Protein AF-A0A2N0QJY3-F1 (afdb_monomer_lite)

Secondary structure (DSSP, 8-state):
--PPPPPGGG-EEEEETHHHHHHHHHHHHHHHTTPPP-SEEEEES----TT--SHHHH-TT---SS--GGG-------HHHHHHHHHHHHHHHHHHH--SSS----GGG--TT--S-SSS-GGGTTSTTT-GGG-S--TTPPPEEEE--TT-TTHHHHHHHHHHHH-TTTS-------

Foldseek 3Di:
DPDDDDDLQVDEQEDEACSLLLQLLVLVVCVVVVHDAHNEYEYELYQQQLLLPDPLLQDPPQPDPDPNLPPADDDDDDPVVVVLVVVQVVVLVVLVPDPPDFNLADPVLDDPPDARDPPHRSRNRSPCSNRVLQDQALEPGHHYHYHYDPRDSSVRVSVLSVCCHVPVVVRGHDHRPD

InterPro domains:
  IPR013094 Alpha/beta hydrolase fold-3 [PF07859] (6-58)
  IPR013094 Alpha/beta hydrolase fold-3 [PF07859] (112-166)
  IPR029058 Alpha/Beta hydrolase fold [G3DSA:3.40.50.1820] (2-171)
  IPR029058 Alpha/Beta hydrolase fold [SSF53474] (6-167)
  IPR050300 GDXG lipolytic enzyme [PTHR48081] (5-168)

pLDDT: mean 87.55, std 11.7, range [45.53, 98.75]

Sequence (178 aa):
AGFEPLNPKNIVISGDSAGGGLSLALGLAIRDAGLPSCAGITCWSPLVDLTHSTPSVSDDECIDFLPNLAKGINHAESQISKEFKEKAAALTAKIKKQNLGPKIWHDSFDKPDGRLEMYAPNEGLAIPYVSPMLAESLCNLPPLLLVAGGDERLRDEAIYFAHRSAEPNKYKGPSYNA

Organism: NCBI:txid588596

Structure (mmCIF, N/CA/C/O backbone):
data_AF-A0A2N0QJY3-F1
#
_entry.id   AF-A0A2N0QJY3-F1
#
loop_
_atom_site.group_PDB
_atom_site.id
_atom_site.type_symbol
_atom_site.label_atom_id
_atom_site.label_alt_id
_atom_site.label_comp_id
_atom_site.label_asym_id
_atom_site.label_entity_id
_atom_site.label_seq_id
_atom_site.pdbx_PDB_ins_code
_atom_site.Cartn_x
_atom_site.Cartn_y
_atom_site.Cartn_z
_atom_site.occupancy
_atom_site.B_iso_or_equiv
_atom_site.auth_seq_id
_atom_site.auth_comp_id
_atom_site.auth_asym_id
_atom_site.auth_atom_id
_atom_site.pdbx_PDB_model_num
ATOM 1 N N . ALA A 1 1 ? -14.500 26.254 13.150 1.00 58.19 1 ALA A N 1
ATOM 2 C CA . ALA A 1 1 ? -15.229 26.113 11.874 1.00 58.19 1 ALA A CA 1
ATOM 3 C C . ALA A 1 1 ? -16.684 25.633 12.033 1.00 58.19 1 ALA A C 1
ATOM 5 O O . ALA A 1 1 ? -17.347 25.509 11.020 1.00 58.19 1 ALA A O 1
ATOM 6 N N . GLY A 1 2 ? -17.224 25.423 13.248 1.00 86.00 2 GLY A N 1
ATOM 7 C CA . GLY A 1 2 ? -18.673 25.213 13.439 1.00 86.00 2 GLY A CA 1
ATOM 8 C C . GLY A 1 2 ? -19.249 23.897 12.898 1.00 86.00 2 GLY A C 1
ATOM 9 O O . GLY A 1 2 ? -20.462 23.790 12.771 1.00 86.00 2 GLY A O 1
ATOM 10 N N . PHE A 1 3 ? -18.408 22.914 12.571 1.00 83.69 3 PHE A N 1
ATOM 11 C CA . PHE A 1 3 ? -18.858 21.584 12.165 1.00 83.69 3 PHE A CA 1
ATOM 12 C C . PHE A 1 3 ? -18.875 20.642 13.366 1.00 83.69 3 PHE A C 1
ATOM 14 O O . PHE A 1 3 ? -17.913 20.614 14.136 1.00 83.69 3 PHE A O 1
ATOM 21 N N . GLU A 1 4 ? -19.941 19.856 13.482 1.00 90.38 4 GLU A N 1
ATOM 22 C CA . GLU A 1 4 ? -20.013 18.741 14.423 1.00 90.38 4 GLU A CA 1
ATOM 23 C C . GLU A 1 4 ? -19.165 17.560 13.920 1.00 90.38 4 GLU A C 1
ATOM 25 O O . GLU A 1 4 ? -19.167 17.275 12.714 1.00 90.38 4 GLU A O 1
ATOM 30 N N . PRO A 1 5 ? -18.442 16.849 14.803 1.00 89.81 5 PRO A N 1
ATOM 31 C CA . PRO A 1 5 ? -17.706 15.651 14.421 1.00 89.81 5 PRO A CA 1
ATOM 32 C C . PRO A 1 5 ? -18.636 14.572 13.850 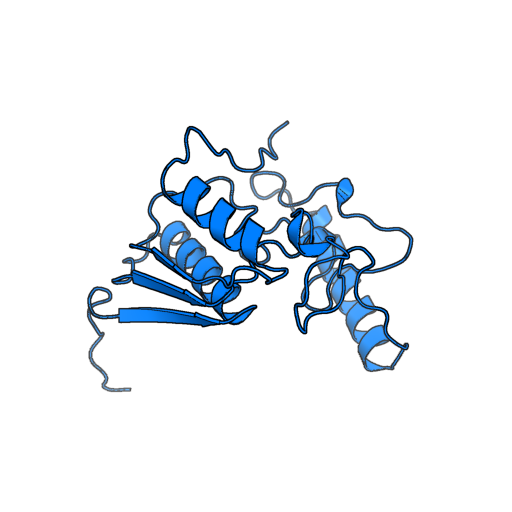1.00 89.81 5 PRO A C 1
ATOM 34 O O . PRO A 1 5 ? -19.660 14.233 14.443 1.00 89.81 5 PRO A O 1
ATOM 37 N N . LEU A 1 6 ? -18.252 13.976 12.720 1.00 93.06 6 LEU A N 1
ATOM 38 C CA . LEU A 1 6 ? -18.934 12.794 12.196 1.00 93.06 6 LEU A CA 1
ATOM 39 C C . LEU A 1 6 ? -18.565 11.561 13.028 1.00 93.06 6 LEU A C 1
ATOM 41 O O . LEU A 1 6 ? -17.401 11.374 13.383 1.00 93.06 6 LEU A O 1
ATOM 45 N N . ASN A 1 7 ? -19.538 10.680 13.282 1.00 96.06 7 ASN A N 1
ATOM 46 C CA . ASN A 1 7 ? -19.251 9.356 13.831 1.00 96.06 7 ASN A CA 1
ATOM 47 C C . ASN A 1 7 ? -18.357 8.583 12.835 1.00 96.06 7 ASN A C 1
ATOM 49 O O . ASN A 1 7 ? -18.797 8.357 11.704 1.00 96.06 7 ASN A O 1
ATOM 53 N N . PRO A 1 8 ? -17.151 8.122 13.223 1.00 97.19 8 PRO A N 1
ATOM 54 C CA . PRO A 1 8 ? -16.251 7.384 12.332 1.00 97.19 8 PRO A CA 1
ATOM 55 C C . PRO A 1 8 ? -16.873 6.119 11.729 1.00 97.19 8 PRO A C 1
ATOM 57 O O . PRO A 1 8 ? -16.509 5.711 10.628 1.00 97.19 8 PRO A O 1
ATOM 60 N N . LYS A 1 9 ? -17.871 5.525 12.396 1.00 97.62 9 LYS A N 1
ATOM 61 C CA . LYS A 1 9 ? -18.633 4.377 11.877 1.00 97.62 9 LYS A CA 1
ATOM 62 C C . LYS A 1 9 ? -19.603 4.712 10.739 1.00 97.62 9 LYS A C 1
ATOM 64 O O . LYS A 1 9 ? -20.194 3.798 10.181 1.00 97.62 9 LYS A O 1
ATOM 69 N N . ASN A 1 10 ? -19.695 5.982 10.348 1.00 97.44 10 ASN A N 1
ATOM 70 C CA . ASN A 1 10 ? -20.402 6.440 9.150 1.00 97.44 10 ASN A CA 1
ATOM 71 C C . ASN A 1 10 ? -19.443 6.818 8.006 1.00 97.44 10 ASN A C 1
ATOM 73 O O . ASN A 1 10 ? -19.873 7.418 7.024 1.00 97.44 10 ASN A O 1
ATOM 77 N N . ILE A 1 11 ? -18.147 6.518 8.133 1.00 98.19 11 ILE A N 1
ATOM 78 C CA . ILE A 1 11 ? -17.120 6.879 7.150 1.00 98.19 11 ILE A CA 1
ATOM 79 C C . ILE A 1 11 ? -16.558 5.605 6.523 1.00 98.19 11 ILE A C 1
ATOM 81 O O . ILE A 1 11 ? -16.123 4.703 7.236 1.00 98.19 11 ILE A O 1
ATOM 85 N N . VAL A 1 12 ? -16.517 5.558 5.193 1.00 98.50 12 VAL A N 1
ATOM 86 C CA . VAL A 1 12 ? -15.751 4.568 4.425 1.00 98.50 12 VAL A CA 1
ATOM 87 C C . VAL A 1 12 ? -14.622 5.302 3.718 1.00 98.50 12 VAL A C 1
ATOM 89 O O . VAL A 1 12 ? -14.847 6.355 3.122 1.00 98.50 12 VAL A O 1
ATOM 92 N N . ILE A 1 13 ? -13.410 4.760 3.804 1.00 98.62 13 ILE A N 1
ATOM 93 C CA . ILE A 1 13 ? -12.247 5.284 3.082 1.00 98.62 13 ILE A CA 1
ATOM 94 C C . ILE A 1 13 ? -12.102 4.470 1.797 1.00 98.62 13 ILE A C 1
ATOM 96 O O . ILE A 1 13 ? -12.229 3.247 1.824 1.00 98.62 13 ILE A O 1
ATOM 100 N N . SER A 1 14 ? -11.871 5.144 0.673 1.00 98.44 14 SER A N 1
ATOM 101 C CA . SER A 1 14 ? -11.793 4.502 -0.636 1.00 98.44 14 SER A CA 1
ATOM 102 C C . SER A 1 14 ? -10.633 5.043 -1.455 1.00 98.44 14 SER A C 1
ATOM 104 O O . SER A 1 14 ? -10.381 6.247 -1.425 1.00 98.44 14 SER A O 1
ATOM 106 N N . GLY A 1 15 ? -10.002 4.178 -2.249 1.00 98.50 15 GLY A N 1
ATOM 107 C CA . GLY A 1 15 ? -9.008 4.597 -3.233 1.00 98.50 15 GLY A CA 1
ATOM 108 C C . GLY A 1 15 ? -8.657 3.519 -4.252 1.00 98.50 15 GLY A C 1
ATOM 109 O O . GLY A 1 15 ? -8.848 2.328 -4.020 1.00 98.50 15 GLY A O 1
ATOM 110 N N . ASP A 1 16 ? -8.129 3.945 -5.388 1.00 98.12 16 ASP A N 1
ATOM 111 C CA . ASP A 1 16 ? -7.678 3.099 -6.490 1.00 98.12 16 ASP A CA 1
ATOM 112 C C . ASP A 1 16 ? -6.151 3.150 -6.640 1.00 98.12 16 ASP A C 1
ATOM 114 O O . ASP A 1 16 ? -5.532 4.166 -6.323 1.00 98.12 16 ASP A O 1
ATOM 118 N N . SER A 1 17 ? -5.518 2.061 -7.088 1.00 97.12 17 SER A N 1
ATOM 119 C CA . SER A 1 17 ? -4.072 2.011 -7.347 1.00 97.12 17 SER A CA 1
ATOM 120 C C . SER A 1 17 ? -3.244 2.492 -6.138 1.00 97.12 17 SER A C 1
ATOM 122 O O . SER A 1 17 ? -3.407 1.983 -5.023 1.00 97.12 17 SER A O 1
ATOM 124 N N . ALA A 1 18 ? -2.394 3.508 -6.311 1.00 96.62 18 ALA A N 1
ATOM 125 C CA . ALA A 1 18 ? -1.658 4.160 -5.224 1.00 96.62 18 ALA A CA 1
ATOM 126 C C . ALA A 1 18 ? -2.579 4.775 -4.148 1.00 96.62 18 ALA A C 1
ATOM 128 O O . ALA A 1 18 ? -2.238 4.775 -2.965 1.00 96.62 18 ALA A O 1
ATOM 129 N N . GLY A 1 19 ? -3.768 5.260 -4.519 1.00 98.31 19 GLY A N 1
ATOM 130 C CA . GLY A 1 19 ? -4.794 5.724 -3.580 1.00 98.31 19 GLY A CA 1
ATOM 131 C C . GLY A 1 19 ? -5.387 4.592 -2.735 1.00 98.31 19 GLY A C 1
ATOM 132 O O . GLY A 1 19 ? -5.743 4.806 -1.574 1.00 98.31 19 GLY A O 1
ATOM 133 N N . GLY A 1 20 ? -5.439 3.372 -3.276 1.00 98.31 20 GLY A N 1
ATOM 134 C CA . GLY A 1 20 ? -5.789 2.162 -2.529 1.00 98.31 20 GLY A CA 1
ATOM 135 C C . GLY A 1 20 ? -4.722 1.810 -1.489 1.00 98.31 20 GLY A C 1
ATOM 136 O O . GLY A 1 20 ? -5.048 1.554 -0.327 1.00 98.31 20 GLY A O 1
ATOM 137 N N . GLY A 1 21 ? -3.446 1.902 -1.875 1.00 98.12 21 GLY A N 1
ATOM 138 C CA . GLY A 1 21 ? -2.307 1.812 -0.956 1.00 98.12 21 GLY A CA 1
ATOM 139 C C . GLY A 1 21 ? -2.374 2.849 0.163 1.00 98.12 21 GLY A C 1
ATOM 140 O O . GLY A 1 21 ? -2.304 2.504 1.342 1.00 98.12 21 GLY A O 1
ATOM 141 N N . LEU A 1 22 ? -2.612 4.115 -0.190 1.00 98.50 22 LEU A N 1
ATOM 142 C CA . LEU A 1 22 ? -2.753 5.211 0.770 1.00 98.50 22 LEU A CA 1
ATOM 143 C C . LEU A 1 22 ? -3.938 5.009 1.725 1.00 98.50 22 LEU A C 1
ATOM 145 O O . LEU A 1 22 ? -3.824 5.297 2.914 1.00 98.50 22 LEU A O 1
ATOM 149 N N . SER A 1 23 ? -5.062 4.487 1.232 1.00 98.69 23 SER A N 1
ATOM 150 C CA . SER A 1 23 ? -6.240 4.182 2.055 1.00 98.69 23 SER A CA 1
ATOM 151 C C . SER A 1 23 ? -5.927 3.133 3.124 1.00 98.69 23 SER A C 1
ATOM 153 O O . SER A 1 23 ? -6.321 3.279 4.283 1.00 98.69 23 SER A O 1
ATOM 155 N N . LEU A 1 24 ? -5.164 2.101 2.758 1.00 98.56 24 LEU A N 1
ATOM 156 C CA . LEU A 1 24 ? -4.717 1.059 3.681 1.00 98.56 24 LEU A CA 1
ATOM 157 C C . LEU A 1 24 ? -3.641 1.573 4.644 1.00 98.56 24 LEU A C 1
ATOM 159 O O . LEU A 1 24 ? -3.733 1.315 5.843 1.00 98.56 24 LEU A O 1
ATOM 163 N N . ALA A 1 25 ? -2.680 2.365 4.159 1.00 98.19 25 ALA A N 1
ATOM 164 C CA . ALA A 1 25 ? -1.681 3.036 4.992 1.00 98.19 25 ALA A CA 1
ATOM 165 C C . ALA A 1 25 ? -2.335 3.944 6.046 1.00 98.19 25 ALA A C 1
ATOM 167 O O . ALA A 1 25 ? -1.942 3.932 7.212 1.00 98.19 25 ALA A O 1
ATOM 168 N N . LEU A 1 26 ? -3.377 4.687 5.662 1.00 98.31 26 LEU A N 1
ATOM 169 C CA . LEU A 1 26 ? -4.164 5.503 6.582 1.00 98.31 26 LEU A CA 1
ATOM 170 C C . LEU A 1 26 ? -4.906 4.637 7.608 1.00 98.31 26 LEU A C 1
ATOM 172 O O . LEU A 1 26 ? -4.926 4.979 8.787 1.00 98.31 26 LEU A O 1
ATOM 176 N N . GLY A 1 27 ? -5.469 3.500 7.191 1.00 98.12 27 GLY A N 1
ATOM 177 C CA . GLY A 1 27 ? -6.063 2.521 8.104 1.00 98.12 27 GLY A CA 1
ATOM 178 C C . GLY A 1 27 ? -5.072 2.020 9.160 1.00 98.12 27 GLY A C 1
ATOM 179 O O . GLY A 1 27 ? -5.406 1.987 10.347 1.00 98.12 27 GLY A O 1
ATOM 180 N N . LEU A 1 28 ? -3.841 1.700 8.746 1.00 97.25 28 LEU A N 1
ATOM 181 C CA . LEU A 1 28 ? -2.754 1.329 9.656 1.00 97.25 28 LEU A CA 1
ATOM 182 C C . LEU A 1 28 ? -2.415 2.481 10.609 1.00 97.25 28 LEU A C 1
ATOM 184 O O . LEU A 1 28 ? -2.356 2.269 11.815 1.00 97.25 28 LEU A O 1
ATOM 188 N N . ALA A 1 29 ? -2.271 3.706 10.100 1.00 97.19 29 ALA A N 1
ATOM 189 C CA . ALA A 1 29 ? -1.936 4.868 10.921 1.00 97.19 29 ALA A CA 1
ATOM 190 C C . ALA A 1 29 ? -3.025 5.194 11.961 1.00 97.19 29 ALA A C 1
ATOM 192 O O . ALA A 1 29 ? -2.710 5.490 13.112 1.00 97.19 29 ALA A O 1
ATOM 193 N N . ILE A 1 30 ? -4.308 5.102 11.586 1.00 97.56 30 ILE A N 1
ATOM 194 C CA . ILE A 1 30 ? -5.449 5.267 12.504 1.00 97.56 30 ILE A CA 1
ATOM 195 C C . ILE A 1 30 ? -5.395 4.209 13.610 1.00 97.56 30 ILE A C 1
ATOM 197 O O . ILE A 1 30 ? -5.533 4.546 14.788 1.00 97.56 30 ILE A O 1
ATOM 201 N N . ARG A 1 31 ? -5.170 2.942 13.240 1.00 96.81 31 ARG A N 1
ATOM 202 C CA . ARG A 1 31 ? -5.049 1.825 14.186 1.00 96.81 31 ARG A CA 1
ATOM 203 C C . ARG A 1 31 ? -3.885 2.037 15.152 1.00 96.81 31 ARG A C 1
ATOM 205 O O . ARG A 1 31 ? -4.076 1.932 16.360 1.00 96.81 31 ARG A O 1
ATOM 212 N N . ASP A 1 32 ? -2.704 2.344 14.628 1.00 95.44 32 ASP A N 1
ATOM 213 C CA . ASP A 1 32 ? -1.467 2.447 15.408 1.00 95.44 32 ASP A CA 1
ATOM 214 C C . ASP A 1 32 ? -1.468 3.678 16.324 1.00 95.44 32 ASP A C 1
ATOM 216 O O . ASP A 1 32 ? -0.879 3.654 17.403 1.00 95.44 32 ASP A O 1
ATOM 220 N N . ALA A 1 33 ? -2.205 4.728 15.952 1.00 96.31 33 ALA A N 1
ATOM 221 C CA . ALA A 1 33 ? -2.471 5.882 16.807 1.00 96.31 33 ALA A CA 1
ATOM 222 C C . ALA A 1 33 ? -3.566 5.636 17.869 1.00 96.31 33 ALA A C 1
ATOM 224 O O . ALA A 1 33 ? -3.855 6.534 18.661 1.00 96.31 33 ALA A O 1
ATOM 225 N N . GLY A 1 34 ? -4.205 4.459 17.891 1.00 96.56 34 GLY A N 1
ATOM 226 C CA . GLY A 1 34 ? -5.299 4.142 18.816 1.00 96.56 34 GLY A CA 1
ATOM 227 C C . GLY A 1 34 ? -6.578 4.948 18.566 1.00 96.56 34 GLY A C 1
ATOM 228 O O . GLY A 1 34 ? -7.386 5.128 19.478 1.00 96.56 34 GLY A O 1
ATOM 229 N N . LEU A 1 35 ? -6.760 5.468 17.349 1.00 97.06 35 LEU A N 1
ATOM 230 C CA . LEU A 1 35 ? -7.916 6.283 16.987 1.00 97.06 35 LEU A CA 1
ATOM 231 C C . LEU A 1 35 ? -9.138 5.409 16.652 1.00 97.06 35 LEU A C 1
ATOM 233 O O . LEU A 1 35 ? -8.994 4.254 16.241 1.00 97.06 35 LEU A O 1
ATOM 237 N N . PRO A 1 36 ? -10.368 5.945 16.780 1.00 96.56 36 PRO A N 1
ATOM 238 C CA . PRO A 1 36 ? -11.565 5.217 16.383 1.00 96.56 36 PRO A CA 1
ATOM 239 C C . PRO A 1 36 ? -11.527 4.831 14.898 1.00 96.56 36 PRO A C 1
ATOM 241 O O . PRO A 1 36 ? -11.465 5.684 14.014 1.00 96.56 36 PRO A O 1
ATOM 244 N N . SER A 1 37 ? -11.599 3.528 14.631 1.00 97.25 37 SER A N 1
ATOM 245 C CA . SER A 1 37 ? -11.579 2.984 13.271 1.00 97.25 37 SER A CA 1
ATOM 246 C C . SER A 1 37 ? -12.833 3.372 12.476 1.00 97.25 37 SER A C 1
ATOM 248 O O . SER A 1 37 ? -13.935 3.431 13.039 1.00 97.25 37 SER A O 1
ATOM 250 N N . CYS A 1 38 ? -12.677 3.573 11.164 1.00 97.94 38 CYS A N 1
ATOM 251 C CA . CYS A 1 38 ? -13.778 3.846 10.244 1.00 97.94 38 CYS A CA 1
ATOM 252 C C . CYS A 1 38 ? -14.720 2.629 10.080 1.00 97.94 38 CYS A C 1
ATOM 254 O O . CYS A 1 38 ? -14.568 1.594 10.742 1.00 97.94 38 CYS A O 1
ATOM 256 N N . ALA A 1 39 ? -15.758 2.766 9.255 1.00 98.50 39 ALA A N 1
ATOM 257 C CA . ALA A 1 39 ? -16.718 1.696 8.980 1.00 98.50 39 ALA A CA 1
ATOM 258 C C . ALA A 1 39 ? -16.133 0.591 8.088 1.00 98.50 39 ALA A C 1
ATOM 260 O O . ALA A 1 39 ? -16.503 -0.572 8.225 1.00 98.50 39 ALA A O 1
ATOM 261 N N . GLY A 1 40 ? -15.222 0.960 7.189 1.00 98.62 40 GLY A N 1
ATOM 262 C CA . GLY A 1 40 ? -14.639 0.072 6.194 1.00 98.62 40 GLY A CA 1
ATOM 263 C C . GLY A 1 40 ? -13.620 0.792 5.319 1.00 98.62 40 GLY A C 1
ATOM 264 O O . GLY A 1 40 ? -13.590 2.027 5.267 1.00 98.62 40 GLY A O 1
ATOM 265 N N . ILE A 1 41 ? -12.802 0.008 4.623 1.00 98.75 41 ILE A N 1
ATOM 266 C CA . ILE A 1 41 ? -11.902 0.491 3.575 1.00 98.75 41 ILE A CA 1
ATOM 267 C C . ILE A 1 41 ? -12.199 -0.296 2.300 1.00 98.75 41 ILE A C 1
ATOM 269 O O . ILE A 1 41 ? -12.275 -1.524 2.332 1.00 98.75 41 ILE A O 1
ATOM 273 N N . THR A 1 42 ? -12.371 0.395 1.177 1.00 98.69 42 THR A N 1
ATOM 274 C CA . THR A 1 42 ? -12.524 -0.248 -0.131 1.00 98.69 42 THR A CA 1
ATOM 275 C C . THR A 1 42 ? -11.428 0.200 -1.079 1.00 98.69 42 THR A C 1
ATOM 277 O O . THR A 1 42 ? -11.132 1.388 -1.179 1.00 98.69 42 THR A O 1
ATOM 280 N N . CYS A 1 43 ? -10.805 -0.753 -1.764 1.00 98.69 43 CYS A N 1
ATOM 281 C CA . CYS A 1 43 ? -9.727 -0.454 -2.685 1.00 98.69 43 CYS A CA 1
ATOM 282 C C . CYS A 1 43 ? -9.912 -1.154 -4.024 1.00 98.69 43 CYS A C 1
ATOM 284 O O . CYS A 1 43 ? -10.307 -2.319 -4.072 1.00 98.69 43 CYS A O 1
ATOM 286 N N . TRP A 1 44 ? -9.565 -0.442 -5.092 1.00 98.25 44 TRP A N 1
ATOM 287 C CA . TRP A 1 44 ? -9.547 -0.957 -6.457 1.00 98.25 44 TRP A CA 1
ATOM 288 C C . TRP A 1 44 ? -8.103 -1.057 -6.922 1.00 98.25 44 TRP A C 1
ATOM 290 O O . TRP A 1 44 ? -7.394 -0.056 -6.950 1.00 98.25 44 TRP A O 1
ATOM 300 N N . SER A 1 45 ? -7.661 -2.268 -7.226 1.00 97.56 45 SER A N 1
ATOM 301 C CA . SER A 1 45 ? -6.312 -2.574 -7.698 1.00 97.56 45 SER A CA 1
ATOM 302 C C . SER A 1 45 ? -5.217 -1.937 -6.833 1.00 97.56 45 SER A C 1
ATOM 304 O O . SER A 1 45 ? -4.403 -1.177 -7.351 1.00 97.56 45 SER A O 1
ATOM 306 N N . PRO A 1 46 ? -5.226 -2.124 -5.499 1.00 98.19 46 PRO A N 1
ATOM 307 C CA . PRO A 1 46 ? -4.371 -1.347 -4.610 1.00 98.19 46 PRO A CA 1
ATOM 308 C C . PRO A 1 46 ? -2.888 -1.697 -4.785 1.00 98.19 46 PRO A C 1
ATOM 310 O O . PRO A 1 46 ? -2.520 -2.864 -4.691 1.00 98.19 46 PRO A O 1
ATOM 313 N N . LEU A 1 47 ? -2.041 -0.673 -4.929 1.00 96.62 47 LEU A N 1
ATOM 314 C CA . LEU A 1 47 ? -0.586 -0.803 -4.816 1.00 96.62 47 LEU A CA 1
ATOM 315 C C . LEU A 1 47 ? -0.198 -0.749 -3.331 1.00 96.62 47 LEU A C 1
ATOM 317 O O . LEU A 1 47 ? -0.241 0.309 -2.703 1.00 96.62 47 LEU A O 1
ATOM 321 N N . VAL A 1 48 ? 0.135 -1.897 -2.758 1.00 96.81 48 VAL A N 1
ATOM 322 C CA . VAL A 1 48 ? 0.472 -2.118 -1.345 1.00 96.81 48 VAL A CA 1
ATOM 323 C C . VAL A 1 48 ? 1.904 -2.611 -1.137 1.00 96.81 48 VAL A C 1
ATOM 325 O O . VAL A 1 48 ? 2.387 -2.558 -0.002 1.00 96.81 48 VAL A O 1
ATOM 328 N N . ASP A 1 49 ? 2.576 -3.074 -2.193 1.00 94.06 49 ASP A N 1
ATOM 329 C CA . ASP A 1 49 ? 3.986 -3.473 -2.193 1.00 94.06 49 ASP A CA 1
ATOM 330 C C . ASP A 1 49 ? 4.812 -2.680 -3.224 1.00 94.06 49 ASP A C 1
ATOM 332 O O . ASP A 1 49 ? 4.952 -3.068 -4.385 1.00 94.06 49 ASP A O 1
ATOM 336 N N . LEU A 1 50 ? 5.447 -1.590 -2.779 1.00 92.62 50 LEU A N 1
ATOM 337 C CA . LEU A 1 50 ? 6.301 -0.754 -3.637 1.00 92.62 50 LEU A CA 1
ATOM 338 C C . LEU A 1 50 ? 7.675 -1.387 -3.925 1.00 92.62 50 LEU A C 1
ATOM 340 O O . LEU A 1 50 ? 8.545 -0.764 -4.532 1.00 92.62 50 LEU A O 1
ATOM 344 N N . THR A 1 51 ? 7.905 -2.625 -3.480 1.00 88.56 51 THR A N 1
ATOM 345 C CA . THR A 1 51 ? 9.098 -3.393 -3.857 1.00 88.56 51 THR A CA 1
ATOM 346 C C . THR A 1 51 ? 8.910 -4.157 -5.168 1.00 88.56 51 THR A C 1
ATOM 348 O O . THR A 1 51 ? 9.898 -4.656 -5.711 1.00 88.56 51 THR A O 1
ATOM 351 N N . HIS A 1 52 ? 7.676 -4.208 -5.695 1.00 89.44 52 HIS A N 1
ATOM 352 C CA . HIS A 1 52 ? 7.317 -4.887 -6.945 1.00 89.44 52 HIS A CA 1
ATOM 353 C C . HIS A 1 52 ? 7.696 -6.375 -6.949 1.00 89.44 52 HIS A C 1
ATOM 355 O O . HIS A 1 52 ? 8.184 -6.904 -7.949 1.00 89.44 52 HIS A O 1
ATOM 361 N N . SER A 1 53 ? 7.519 -7.044 -5.806 1.00 87.19 53 SER A N 1
ATOM 362 C CA . SER A 1 53 ? 8.064 -8.386 -5.574 1.00 87.19 53 SER A CA 1
ATOM 363 C C . SER A 1 53 ? 7.093 -9.534 -5.866 1.00 87.19 53 SER A C 1
ATOM 365 O O . SER A 1 53 ? 7.486 -10.702 -5.810 1.00 87.19 53 SER A O 1
ATOM 367 N N . THR A 1 54 ? 5.830 -9.234 -6.178 1.00 91.56 54 THR A N 1
ATOM 368 C CA . THR A 1 54 ? 4.807 -10.255 -6.431 1.00 91.56 54 THR A CA 1
ATOM 369 C C . THR A 1 54 ? 4.878 -10.815 -7.861 1.00 91.56 54 THR A C 1
ATOM 371 O O . THR A 1 54 ? 5.277 -10.101 -8.785 1.00 91.56 54 THR A O 1
ATOM 374 N N . PRO A 1 55 ? 4.501 -12.092 -8.084 1.00 93.25 55 PRO A N 1
ATOM 375 C CA . PRO A 1 55 ? 4.678 -12.749 -9.383 1.00 93.25 55 PRO A CA 1
ATOM 376 C C . PRO A 1 55 ? 3.996 -12.020 -10.547 1.00 93.25 55 PRO A C 1
ATOM 378 O O . PRO A 1 55 ? 4.646 -11.788 -11.571 1.00 93.25 55 PRO A O 1
ATOM 381 N N . SER A 1 56 ? 2.738 -11.593 -10.372 1.00 94.50 56 SER A N 1
ATOM 382 C CA . SER A 1 56 ? 1.973 -10.874 -11.403 1.00 94.50 56 SER A CA 1
ATOM 383 C C . SER A 1 56 ? 2.663 -9.605 -11.907 1.00 94.50 56 SER A C 1
ATOM 385 O O . SER A 1 56 ? 2.525 -9.262 -13.078 1.00 94.50 56 SER A O 1
ATOM 387 N N . VAL A 1 57 ? 3.468 -8.927 -11.083 1.00 91.56 57 VAL A N 1
ATOM 388 C CA . VAL A 1 57 ? 4.164 -7.697 -11.494 1.00 91.56 57 VAL A CA 1
ATOM 389 C C . VAL A 1 57 ? 5.179 -7.956 -12.614 1.00 91.56 57 VAL A C 1
ATOM 391 O O . VAL A 1 57 ? 5.352 -7.119 -13.501 1.00 91.56 57 VAL A O 1
ATOM 394 N N . SER A 1 58 ? 5.802 -9.134 -12.622 1.00 90.00 58 SER A N 1
ATOM 395 C CA . SER A 1 58 ? 6.866 -9.504 -13.567 1.00 90.00 58 SER A CA 1
ATOM 396 C C . SER A 1 58 ? 6.437 -10.461 -14.687 1.00 90.00 58 SER A C 1
ATOM 398 O O . SER A 1 58 ? 7.265 -10.805 -15.524 1.00 90.00 58 SER A O 1
ATOM 400 N N . ASP A 1 59 ? 5.166 -10.873 -14.718 1.00 92.12 59 ASP A N 1
ATOM 401 C CA . ASP A 1 59 ? 4.615 -11.850 -15.670 1.00 92.12 59 ASP A CA 1
ATOM 402 C C . ASP A 1 59 ? 4.559 -11.315 -17.112 1.00 92.12 59 ASP A C 1
ATOM 404 O O . ASP A 1 59 ? 3.743 -10.454 -17.425 1.00 92.12 59 ASP A O 1
ATOM 408 N N . ASP A 1 60 ? 5.398 -11.796 -18.023 1.00 90.56 60 ASP A N 1
ATOM 409 C CA . ASP A 1 60 ? 5.429 -11.282 -19.400 1.00 90.56 60 ASP A CA 1
ATOM 410 C C . ASP A 1 60 ? 4.126 -11.522 -20.193 1.00 90.56 60 ASP A C 1
ATOM 412 O O . ASP A 1 60 ? 3.873 -10.798 -21.155 1.00 90.56 60 ASP A O 1
ATOM 416 N N . GLU A 1 61 ? 3.262 -12.450 -19.763 1.00 92.06 61 GLU A N 1
ATOM 417 C CA . GLU A 1 61 ? 1.970 -12.735 -20.411 1.00 92.06 61 GLU A CA 1
ATOM 418 C C . GLU A 1 61 ? 0.827 -11.837 -19.904 1.00 92.06 61 GLU A C 1
ATOM 420 O O . GLU A 1 61 ? -0.258 -11.805 -20.487 1.00 92.06 61 GLU A O 1
ATOM 425 N N . CYS A 1 62 ? 1.042 -11.086 -18.820 1.00 91.75 62 CYS A N 1
ATOM 426 C CA . CYS A 1 62 ? 0.028 -10.196 -18.263 1.00 91.75 62 CYS A CA 1
ATOM 427 C C . CYS A 1 62 ? -0.221 -8.992 -19.191 1.00 91.75 62 CYS A C 1
ATOM 429 O O . CYS A 1 62 ? 0.678 -8.188 -19.462 1.00 91.75 62 CYS A O 1
ATOM 431 N N . ILE A 1 63 ? -1.473 -8.852 -19.637 1.00 92.06 63 ILE A N 1
ATOM 432 C CA . ILE A 1 63 ? -1.935 -7.859 -20.625 1.00 92.06 63 ILE A CA 1
ATOM 433 C C . ILE A 1 63 ? -2.355 -6.509 -20.016 1.00 92.06 63 ILE A C 1
ATOM 435 O O . ILE A 1 63 ? -3.146 -5.770 -20.606 1.00 92.06 63 ILE A O 1
ATOM 439 N N . ASP A 1 64 ? -1.843 -6.186 -18.833 1.00 94.00 64 ASP A N 1
ATOM 440 C CA . ASP A 1 64 ? -2.091 -4.912 -18.158 1.00 94.00 64 ASP A CA 1
ATOM 441 C C . ASP A 1 64 ? -1.549 -3.718 -18.973 1.00 94.00 64 ASP A C 1
ATOM 443 O O . ASP A 1 64 ? -0.579 -3.828 -19.728 1.00 94.00 64 ASP A O 1
ATOM 447 N N . PHE A 1 65 ? -2.160 -2.547 -18.791 1.00 89.88 65 PHE A N 1
ATOM 448 C CA . PHE A 1 65 ? -1.638 -1.283 -19.305 1.00 89.88 65 PHE A CA 1
ATOM 449 C C . PHE A 1 65 ? -0.371 -0.834 -18.561 1.00 89.88 65 PHE A C 1
ATOM 451 O O . PHE A 1 65 ? 0.415 -0.050 -19.103 1.00 89.88 65 PHE A O 1
ATOM 458 N N . LEU A 1 66 ? -0.176 -1.295 -17.321 1.00 89.38 66 LEU A N 1
ATOM 459 C CA . LEU A 1 66 ? 1.058 -1.083 -16.579 1.00 89.38 66 LEU A CA 1
ATOM 460 C C . LEU A 1 66 ? 2.204 -1.879 -17.224 1.00 89.38 66 LEU A C 1
ATOM 462 O O . LEU A 1 66 ? 2.064 -3.080 -17.473 1.00 89.38 66 LEU A O 1
ATOM 466 N N . PRO A 1 67 ? 3.362 -1.240 -17.478 1.00 86.06 67 PRO A N 1
ATOM 467 C CA . PRO A 1 67 ? 4.516 -1.940 -18.021 1.00 86.06 67 PRO A CA 1
ATOM 468 C C . PRO A 1 67 ? 5.043 -2.964 -17.012 1.00 86.06 67 PRO A C 1
ATOM 470 O O . PRO A 1 67 ? 4.809 -2.844 -15.813 1.00 86.06 67 PRO A O 1
ATOM 473 N N . ASN A 1 68 ? 5.828 -3.934 -17.482 1.00 86.81 68 ASN A N 1
ATOM 474 C CA . ASN A 1 68 ? 6.547 -4.837 -16.586 1.00 86.81 68 ASN A CA 1
ATOM 475 C C . ASN A 1 68 ? 7.483 -4.020 -15.664 1.00 86.81 68 ASN A C 1
ATOM 477 O O . ASN A 1 68 ? 8.451 -3.408 -16.127 1.00 86.81 68 ASN A O 1
ATOM 481 N N . LEU A 1 69 ? 7.182 -4.004 -14.359 1.00 77.62 69 LEU A N 1
ATOM 482 C CA . LEU A 1 69 ? 7.885 -3.187 -13.359 1.00 77.62 69 LEU A CA 1
ATOM 483 C C . LEU A 1 69 ? 9.104 -3.893 -12.747 1.00 77.62 69 LEU A C 1
ATOM 485 O O . LEU A 1 69 ? 9.786 -3.306 -11.908 1.00 77.62 69 LEU A O 1
ATOM 489 N N . ALA A 1 70 ? 9.452 -5.110 -13.188 1.00 72.62 70 ALA A N 1
ATOM 490 C CA . ALA A 1 70 ? 10.571 -5.880 -12.629 1.00 72.62 70 ALA A CA 1
ATOM 491 C C . ALA A 1 70 ? 11.925 -5.144 -12.696 1.00 72.62 70 ALA A C 1
ATOM 493 O O . ALA A 1 70 ? 12.836 -5.409 -11.908 1.00 72.62 70 ALA A O 1
ATOM 494 N N . LYS A 1 71 ? 12.070 -4.207 -13.643 1.00 67.62 71 LYS A N 1
ATOM 495 C CA . LYS A 1 71 ? 13.285 -3.400 -13.837 1.00 67.62 71 LYS A CA 1
ATOM 496 C C . LYS A 1 71 ? 13.178 -1.972 -13.283 1.00 67.62 71 LYS A C 1
ATOM 498 O O . LYS A 1 71 ? 14.140 -1.220 -13.412 1.00 67.62 71 LYS A O 1
ATOM 503 N N . GLY A 1 72 ? 12.063 -1.611 -12.645 1.00 67.12 72 GLY A N 1
ATOM 504 C CA . GLY A 1 72 ? 11.793 -0.251 -12.173 1.00 67.12 72 GLY A CA 1
ATOM 505 C C . GLY A 1 72 ? 11.545 0.753 -13.306 1.00 67.12 72 GLY A C 1
ATOM 506 O O . GLY A 1 72 ? 11.450 0.395 -14.483 1.00 67.12 72 GLY A O 1
ATOM 507 N N . ILE A 1 73 ? 11.429 2.035 -12.947 1.00 68.31 73 ILE A N 1
ATOM 508 C CA . ILE A 1 73 ? 11.098 3.117 -13.886 1.00 68.31 73 ILE A CA 1
ATOM 509 C C . ILE A 1 73 ? 12.364 3.874 -14.318 1.00 68.31 73 ILE A C 1
ATOM 511 O O . ILE A 1 73 ? 12.952 4.650 -13.554 1.00 68.31 73 ILE A O 1
ATOM 515 N N . ASN A 1 74 ? 12.744 3.717 -15.589 1.00 70.56 74 ASN A N 1
ATOM 516 C CA . ASN A 1 74 ? 13.803 4.516 -16.211 1.00 70.56 74 ASN A CA 1
ATOM 517 C C . ASN A 1 74 ? 13.333 5.962 -16.432 1.00 70.56 74 ASN A C 1
ATOM 519 O O . ASN A 1 74 ? 12.272 6.199 -17.005 1.00 70.56 74 ASN A O 1
ATOM 523 N N . HIS A 1 75 ? 14.138 6.940 -16.016 1.00 73.00 75 HIS A N 1
ATOM 524 C CA . HIS A 1 75 ? 13.833 8.364 -16.165 1.00 73.00 75 HIS A CA 1
ATOM 525 C C . HIS A 1 75 ? 15.077 9.158 -16.568 1.00 73.00 75 HIS A C 1
ATOM 527 O O . HIS A 1 75 ? 16.198 8.821 -16.192 1.00 73.00 75 HIS A O 1
ATOM 533 N N . ALA A 1 76 ? 14.873 10.231 -17.334 1.00 79.75 76 ALA A N 1
ATOM 534 C CA . ALA A 1 76 ? 15.935 11.174 -17.660 1.00 79.75 76 ALA A CA 1
ATOM 535 C C . ALA A 1 76 ? 16.262 12.063 -16.452 1.00 79.75 76 ALA A C 1
ATOM 537 O O . ALA A 1 76 ? 15.376 12.460 -15.689 1.00 79.75 76 ALA A O 1
ATOM 538 N N . GLU A 1 77 ? 17.537 12.417 -16.302 1.00 82.12 77 GLU A N 1
ATOM 539 C CA . GLU A 1 77 ? 17.951 13.389 -15.293 1.00 82.12 77 GLU A CA 1
ATOM 540 C C . GLU A 1 77 ? 17.403 14.785 -15.602 1.00 82.12 77 GLU A C 1
ATOM 542 O O . GLU A 1 77 ? 17.465 15.269 -16.731 1.00 82.12 77 GLU A O 1
ATOM 547 N N . SER A 1 78 ? 16.918 15.464 -14.566 1.00 86.50 78 SER A N 1
ATOM 548 C CA . SER A 1 78 ? 16.468 16.853 -14.611 1.00 86.50 78 SER A CA 1
ATOM 549 C C . SER A 1 78 ? 16.928 17.602 -13.361 1.00 86.50 78 SER A C 1
ATOM 551 O O . SER A 1 78 ? 17.466 17.020 -12.420 1.00 86.50 78 SER A O 1
ATOM 553 N N . GLN A 1 79 ? 16.710 18.916 -13.312 1.00 91.06 79 GLN A N 1
ATOM 554 C CA . GLN A 1 79 ? 16.978 19.680 -12.091 1.00 91.06 79 GLN A CA 1
ATOM 555 C C . GLN A 1 79 ? 16.123 19.187 -10.907 1.00 91.06 79 GLN A C 1
ATOM 557 O O . GLN A 1 79 ? 16.616 19.133 -9.784 1.00 91.06 79 GLN A O 1
ATOM 562 N N . ILE A 1 80 ? 14.891 18.738 -11.177 1.00 84.81 80 ILE A N 1
ATOM 563 C CA . ILE A 1 80 ? 13.985 18.168 -10.171 1.00 84.81 80 ILE A CA 1
ATOM 564 C C . ILE A 1 80 ? 14.545 16.847 -9.631 1.00 84.81 80 ILE A C 1
ATOM 566 O O . ILE A 1 80 ? 14.538 16.631 -8.421 1.00 84.81 80 ILE A O 1
ATOM 570 N N . SER A 1 81 ? 15.067 15.966 -10.497 1.00 80.38 81 SER A N 1
ATOM 571 C CA . SER A 1 81 ? 15.630 14.688 -10.036 1.00 80.38 81 SER A CA 1
ATOM 572 C C . SER A 1 81 ? 16.889 14.889 -9.190 1.00 80.38 81 SER A C 1
ATOM 574 O O . SER A 1 81 ? 17.081 14.163 -8.216 1.00 80.38 81 SER A O 1
ATOM 576 N N . LYS A 1 82 ? 17.702 15.910 -9.488 1.00 84.25 82 LYS A N 1
ATOM 577 C CA . LYS A 1 82 ? 18.867 16.288 -8.671 1.00 84.25 82 LYS A CA 1
ATOM 578 C C . LYS A 1 82 ? 18.464 16.777 -7.281 1.00 84.25 82 LYS A C 1
ATOM 580 O O . LYS A 1 82 ? 18.946 16.235 -6.291 1.00 84.25 82 LYS A O 1
ATOM 585 N N . GLU A 1 83 ? 17.540 17.735 -7.203 1.00 85.88 83 GLU A N 1
ATOM 586 C CA . GLU A 1 83 ? 17.047 18.252 -5.919 1.00 85.88 83 GLU A CA 1
ATOM 587 C C . GLU A 1 83 ? 16.394 17.141 -5.082 1.00 85.88 83 GLU A C 1
ATOM 589 O O . GLU A 1 83 ? 16.619 17.033 -3.873 1.00 85.88 83 GLU A O 1
ATOM 594 N N . PHE A 1 84 ? 15.619 16.269 -5.732 1.00 81.81 84 PHE A N 1
ATOM 595 C CA . PHE A 1 84 ? 15.049 15.098 -5.081 1.00 81.81 84 PHE A CA 1
ATOM 596 C C . PHE A 1 84 ? 16.140 14.188 -4.508 1.00 81.81 84 PHE A C 1
ATOM 598 O O . PHE A 1 84 ? 16.039 13.815 -3.344 1.00 81.81 84 PHE A O 1
ATOM 605 N N . LYS A 1 85 ? 17.187 13.848 -5.276 1.00 80.44 85 LYS A N 1
ATOM 606 C CA . LYS A 1 85 ? 18.292 12.989 -4.808 1.00 80.44 85 LYS A CA 1
ATOM 607 C C . LYS A 1 85 ? 18.986 13.566 -3.577 1.00 80.44 85 LYS A C 1
ATOM 609 O O . LYS A 1 85 ? 19.245 12.828 -2.630 1.00 80.44 85 LYS A O 1
ATOM 614 N N . GLU A 1 86 ? 19.233 14.874 -3.552 1.00 84.19 86 GLU A N 1
ATOM 615 C CA . GLU A 1 86 ? 19.836 15.550 -2.398 1.00 84.19 86 GLU A CA 1
ATOM 616 C C . GLU A 1 86 ? 18.946 15.449 -1.149 1.00 84.19 86 GLU A C 1
ATOM 618 O O . GLU A 1 86 ? 19.400 15.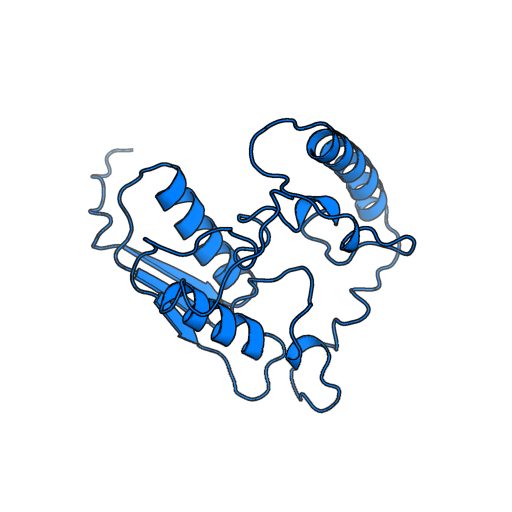040 -0.075 1.00 84.19 86 GLU A O 1
ATOM 623 N N . LYS A 1 87 ? 17.648 15.749 -1.287 1.00 83.75 87 LYS A N 1
ATOM 624 C CA . LYS A 1 87 ? 16.676 15.645 -0.184 1.00 83.75 87 LYS A CA 1
ATOM 625 C C . LYS A 1 87 ? 16.474 14.199 0.278 1.00 83.75 87 LYS A C 1
ATOM 627 O O . LYS A 1 87 ? 16.410 13.934 1.481 1.00 83.75 87 LYS A O 1
ATOM 632 N N . ALA A 1 88 ? 16.413 13.261 -0.663 1.00 82.75 88 ALA A N 1
ATOM 633 C CA . ALA A 1 88 ? 16.266 11.837 -0.402 1.00 82.75 88 ALA A CA 1
ATOM 634 C C . ALA A 1 88 ? 17.492 11.269 0.323 1.00 82.75 88 ALA A C 1
ATOM 636 O O . ALA A 1 88 ? 17.319 10.478 1.246 1.00 82.75 88 ALA A O 1
ATOM 637 N N . ALA A 1 89 ? 18.712 11.711 -0.001 1.00 82.75 89 ALA A N 1
ATOM 638 C CA . ALA A 1 89 ? 19.923 11.300 0.711 1.00 82.75 89 ALA A CA 1
ATOM 639 C C . ALA A 1 89 ? 19.887 11.716 2.193 1.00 82.75 89 ALA A C 1
ATOM 641 O O . ALA A 1 89 ? 20.233 10.926 3.075 1.00 82.75 89 ALA A O 1
ATOM 642 N N . ALA A 1 90 ? 19.396 12.924 2.494 1.00 83.69 90 ALA A N 1
ATOM 643 C CA . ALA A 1 90 ? 19.223 13.379 3.873 1.00 83.69 90 ALA A CA 1
ATOM 644 C C . ALA A 1 90 ? 18.173 12.549 4.638 1.00 83.69 90 ALA A C 1
ATOM 646 O O . ALA A 1 90 ? 18.389 12.213 5.805 1.00 83.69 90 ALA A O 1
ATOM 647 N N . LEU A 1 91 ? 17.053 12.196 3.995 1.00 82.75 91 LEU A N 1
ATOM 648 C CA . LEU A 1 91 ? 16.037 11.310 4.577 1.00 82.75 91 LEU A CA 1
ATOM 649 C C . LEU A 1 91 ? 16.581 9.892 4.791 1.00 82.75 91 LEU A C 1
ATOM 651 O O . LEU A 1 91 ? 16.428 9.331 5.870 1.00 82.75 91 LEU A O 1
ATOM 655 N N . THR A 1 92 ? 17.283 9.353 3.801 1.00 81.88 92 THR A N 1
ATOM 656 C CA . THR A 1 92 ? 17.923 8.034 3.843 1.00 81.88 92 THR A CA 1
ATOM 657 C C . THR A 1 92 ? 18.897 7.930 5.010 1.00 81.88 92 THR A C 1
ATOM 659 O O . THR A 1 92 ? 18.840 6.986 5.795 1.00 81.88 92 THR A O 1
ATOM 662 N N . ALA A 1 93 ? 19.748 8.943 5.195 1.00 82.62 93 ALA A N 1
ATOM 663 C CA . ALA A 1 93 ? 20.663 8.997 6.328 1.00 82.62 93 ALA A CA 1
ATOM 664 C C . ALA A 1 93 ? 19.924 9.036 7.676 1.00 82.62 93 ALA A C 1
ATOM 666 O O . ALA A 1 93 ? 20.421 8.475 8.651 1.00 82.62 93 ALA A O 1
ATOM 667 N N . LYS A 1 94 ? 18.746 9.674 7.751 1.00 82.44 94 LYS A N 1
ATOM 668 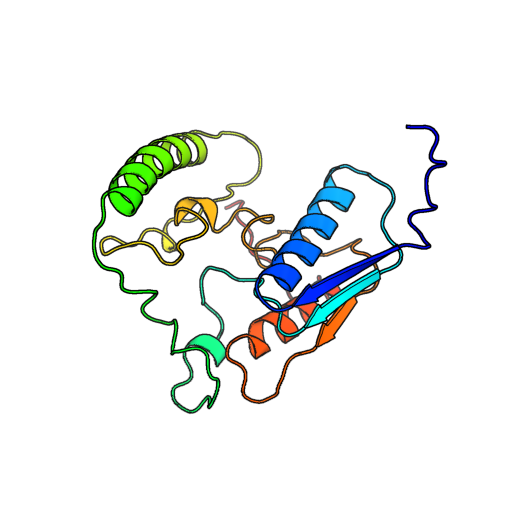C CA . LYS A 1 94 ? 17.902 9.648 8.955 1.00 82.44 94 LYS A CA 1
ATOM 669 C C . LYS A 1 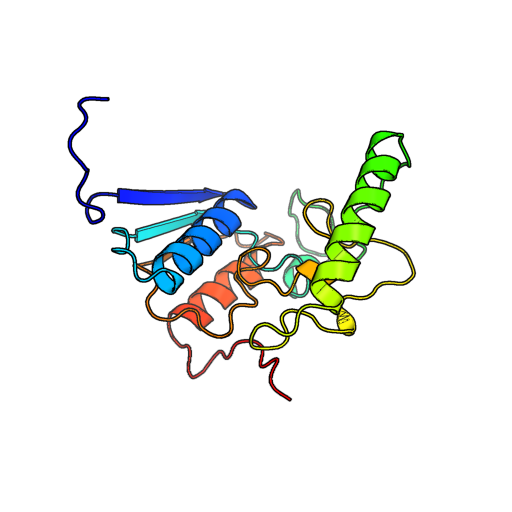94 ? 17.312 8.261 9.197 1.00 82.44 94 LYS A C 1
ATOM 671 O O . LYS A 1 94 ? 17.405 7.798 10.325 1.00 82.44 94 LYS A O 1
ATOM 676 N N . ILE A 1 95 ? 16.777 7.596 8.170 1.00 77.62 95 ILE A N 1
ATOM 677 C CA . ILE A 1 95 ? 16.224 6.233 8.272 1.00 77.62 95 ILE A CA 1
ATOM 678 C C . ILE A 1 95 ? 17.309 5.255 8.742 1.00 77.62 95 ILE A C 1
ATOM 680 O O . ILE A 1 95 ? 17.115 4.559 9.733 1.00 77.62 95 ILE A O 1
ATOM 684 N N . LYS A 1 96 ? 18.497 5.272 8.120 1.00 76.62 96 LYS A N 1
ATOM 685 C CA . LYS A 1 96 ? 19.622 4.393 8.501 1.00 76.62 96 LYS A CA 1
ATOM 686 C C . LYS A 1 96 ? 20.133 4.637 9.927 1.00 76.62 96 LYS A C 1
ATOM 688 O O . LYS A 1 96 ? 20.680 3.727 10.539 1.00 76.62 96 LYS A O 1
ATOM 693 N N . LYS A 1 97 ? 19.990 5.860 10.451 1.00 78.25 97 LYS A N 1
ATOM 694 C CA . LYS A 1 97 ? 20.405 6.237 11.816 1.00 78.25 97 LYS A CA 1
ATOM 695 C C . LYS A 1 97 ? 19.292 6.102 12.856 1.00 78.25 97 LYS A C 1
ATOM 697 O O . LYS A 1 97 ? 19.569 6.284 14.042 1.00 78.25 97 LYS A O 1
ATOM 702 N N . GLN A 1 98 ? 18.044 5.859 12.451 1.00 70.50 98 GLN A N 1
ATOM 703 C CA . GLN A 1 98 ? 16.951 5.695 13.401 1.00 70.50 98 GLN A CA 1
ATOM 704 C C . GLN A 1 98 ? 17.151 4.407 14.201 1.00 70.50 98 GLN A C 1
ATOM 706 O O . GLN A 1 98 ? 17.288 3.326 13.645 1.00 70.50 98 GLN A O 1
ATOM 711 N N . ASN A 1 99 ? 17.119 4.554 15.524 1.00 60.81 99 ASN A N 1
ATOM 712 C CA . ASN A 1 99 ? 17.119 3.468 16.504 1.00 60.81 99 ASN A CA 1
ATOM 713 C C . ASN A 1 99 ? 15.722 3.353 17.153 1.00 60.81 99 ASN A C 1
ATOM 715 O O . ASN A 1 99 ? 15.587 3.194 18.365 1.00 60.81 99 ASN A O 1
ATOM 719 N N . LEU A 1 100 ? 14.670 3.564 16.356 1.00 56.34 100 LEU A N 1
ATOM 720 C CA . LEU A 1 100 ? 13.277 3.605 16.801 1.00 56.34 100 LEU A CA 1
ATOM 721 C C . LEU A 1 100 ? 12.563 2.336 16.318 1.00 56.34 100 LEU A C 1
ATOM 723 O O . LEU A 1 100 ? 12.250 2.232 15.138 1.00 56.34 100 LEU A O 1
ATOM 727 N N . GLY A 1 101 ? 12.281 1.403 17.231 1.00 56.56 101 GLY A N 1
ATOM 728 C CA . GLY A 1 101 ? 11.439 0.229 16.957 1.00 56.56 101 GLY A CA 1
ATOM 729 C C . GLY A 1 101 ? 12.045 -0.815 16.001 1.00 56.56 101 GLY A C 1
ATOM 730 O O . GLY A 1 101 ? 13.234 -0.732 15.692 1.00 56.56 101 GLY A O 1
ATOM 731 N N . PRO A 1 102 ? 11.263 -1.835 15.579 1.00 56.38 102 PRO A N 1
ATOM 732 C CA . PRO A 1 102 ? 11.746 -2.907 14.705 1.00 56.38 102 PRO A CA 1
ATOM 733 C C . PRO A 1 102 ? 12.361 -2.331 13.426 1.00 56.38 102 PRO A C 1
ATOM 735 O O . PRO A 1 102 ? 11.914 -1.300 12.928 1.00 56.38 102 PRO A O 1
ATOM 738 N N . LYS A 1 103 ? 13.401 -2.985 12.899 1.00 61.44 103 LYS A N 1
ATOM 739 C CA . LYS A 1 103 ? 14.176 -2.507 11.745 1.00 61.44 103 LYS A CA 1
ATOM 740 C C . LYS A 1 103 ? 13.253 -2.286 10.530 1.00 61.44 103 LYS A C 1
ATOM 742 O O . LYS A 1 103 ? 12.898 -3.225 9.837 1.00 61.44 103 LYS A O 1
ATOM 747 N N . ILE A 1 104 ? 12.878 -1.042 10.237 1.00 64.19 104 ILE A N 1
ATOM 748 C CA . ILE A 1 104 ? 11.980 -0.678 9.116 1.00 64.19 104 ILE A CA 1
ATOM 749 C C . ILE A 1 104 ? 12.695 -0.604 7.752 1.00 64.19 104 ILE A C 1
ATOM 751 O O . ILE A 1 104 ? 12.255 0.110 6.854 1.00 64.19 104 ILE A O 1
ATOM 755 N N . TRP A 1 105 ? 13.822 -1.307 7.595 1.00 67.62 105 TRP A N 1
ATOM 756 C CA . TRP A 1 105 ? 14.628 -1.326 6.372 1.00 67.62 105 TRP A CA 1
ATOM 757 C C . TRP A 1 105 ? 15.362 -2.671 6.210 1.00 67.62 105 TRP A C 1
ATOM 759 O O . TRP A 1 105 ? 15.718 -3.320 7.195 1.00 67.62 105 TRP A O 1
ATOM 769 N N . HIS A 1 106 ? 15.620 -3.093 4.968 1.00 70.56 106 HIS A N 1
ATOM 770 C CA . HIS A 1 106 ? 16.346 -4.331 4.662 1.00 70.56 106 HIS A CA 1
ATOM 771 C C . HIS A 1 106 ? 17.348 -4.110 3.519 1.00 70.56 106 HIS A C 1
ATOM 773 O O . HIS A 1 106 ? 17.040 -3.396 2.565 1.00 70.56 106 HIS A O 1
ATOM 779 N N . ASP A 1 107 ? 18.531 -4.732 3.600 1.00 71.31 107 ASP A N 1
ATOM 780 C CA . ASP A 1 107 ? 19.614 -4.568 2.612 1.00 71.31 107 ASP A CA 1
ATOM 781 C C . ASP A 1 107 ? 19.193 -4.996 1.195 1.00 71.31 107 ASP A C 1
ATOM 783 O O . ASP A 1 107 ? 19.716 -4.484 0.213 1.00 71.31 107 ASP A O 1
ATOM 787 N N . SER A 1 108 ? 18.196 -5.881 1.066 1.00 71.62 108 SER A N 1
ATOM 788 C CA . SER A 1 108 ? 17.674 -6.318 -0.241 1.00 71.62 108 SER A CA 1
ATOM 789 C C . SER A 1 108 ? 17.014 -5.211 -1.065 1.00 71.62 108 SER A C 1
ATOM 791 O O . SER A 1 108 ? 16.746 -5.428 -2.244 1.00 71.62 108 SER A O 1
ATOM 793 N N . PHE A 1 109 ? 16.691 -4.063 -0.462 1.00 76.06 109 PHE A N 1
ATOM 794 C CA . PHE A 1 109 ? 16.158 -2.916 -1.199 1.00 76.06 109 PHE A CA 1
ATOM 795 C C . PHE A 1 109 ? 17.265 -2.023 -1.759 1.00 76.06 109 PHE A C 1
ATOM 797 O O . PHE A 1 109 ? 16.992 -1.205 -2.638 1.00 76.06 109 PHE A O 1
ATOM 804 N N . ASP A 1 110 ? 18.506 -2.170 -1.288 1.00 71.12 110 ASP A N 1
ATOM 805 C CA . ASP A 1 110 ? 19.619 -1.406 -1.833 1.00 71.12 110 ASP A CA 1
ATOM 806 C C . ASP A 1 110 ? 19.906 -1.872 -3.264 1.00 71.12 110 ASP A C 1
ATOM 808 O O . ASP A 1 110 ? 20.087 -3.061 -3.542 1.00 71.12 110 ASP A O 1
ATOM 812 N N . LYS A 1 111 ? 19.892 -0.923 -4.197 1.00 68.44 111 LYS A N 1
ATOM 813 C CA . LYS A 1 111 ? 20.121 -1.177 -5.617 1.00 68.44 111 LYS A CA 1
ATOM 814 C C . LYS A 1 111 ? 21.240 -0.248 -6.075 1.00 68.44 111 LYS A C 1
ATOM 816 O O . LYS A 1 111 ? 21.020 0.962 -6.133 1.00 68.44 111 LYS A O 1
ATOM 821 N N . PRO A 1 112 ? 22.412 -0.795 -6.451 1.00 60.41 112 PRO A N 1
ATOM 822 C CA . PRO A 1 112 ? 23.539 0.004 -6.934 1.00 60.41 112 PRO A CA 1
ATOM 823 C C . PRO A 1 112 ? 23.183 0.886 -8.141 1.00 60.41 112 PRO A C 1
ATOM 825 O O . PRO A 1 112 ? 23.743 1.969 -8.304 1.00 60.41 112 PRO A O 1
ATOM 828 N N . ASP A 1 113 ? 22.213 0.442 -8.948 1.00 60.03 113 ASP A N 1
ATOM 829 C CA . ASP A 1 113 ? 21.933 1.000 -10.273 1.00 60.03 113 ASP A CA 1
ATOM 830 C C . ASP A 1 113 ? 20.687 1.905 -10.328 1.00 60.03 113 ASP A C 1
ATOM 832 O O . ASP A 1 113 ? 20.263 2.302 -11.413 1.00 60.03 113 ASP A O 1
ATOM 836 N N . GLY A 1 114 ? 20.081 2.266 -9.188 1.00 69.44 114 GLY A N 1
ATOM 837 C CA . GLY A 1 114 ? 18.984 3.239 -9.169 1.00 69.44 114 GLY A CA 1
ATOM 838 C C . GLY A 1 114 ? 17.920 3.027 -8.095 1.00 69.44 114 GLY A C 1
ATOM 839 O O . GLY A 1 114 ? 18.058 2.226 -7.174 1.00 69.44 114 GLY A O 1
ATOM 840 N N . ARG A 1 115 ? 16.824 3.782 -8.220 1.00 75.75 115 ARG A N 1
ATOM 841 C CA . ARG A 1 115 ? 15.654 3.695 -7.333 1.00 75.75 115 ARG A CA 1
ATOM 842 C C . ARG A 1 115 ? 14.565 2.830 -7.959 1.00 75.75 115 ARG A C 1
ATOM 844 O O . ARG A 1 115 ? 14.379 2.889 -9.173 1.00 75.75 115 ARG A O 1
ATOM 851 N N . LEU A 1 116 ? 13.841 2.077 -7.133 1.00 81.12 116 LEU A N 1
ATOM 852 C CA . LEU A 1 116 ? 12.669 1.318 -7.581 1.00 81.12 116 LEU A CA 1
ATOM 853 C C . LEU A 1 116 ? 11.501 2.257 -7.894 1.00 81.12 116 LEU A C 1
ATOM 855 O O . LEU A 1 116 ? 10.896 2.153 -8.956 1.00 81.12 116 LEU A O 1
ATOM 859 N N . GLU A 1 117 ? 11.273 3.230 -7.008 1.00 83.94 117 GLU A N 1
ATOM 860 C CA . GLU A 1 117 ? 10.102 4.099 -7.038 1.00 83.94 117 GLU A CA 1
ATOM 861 C C . GLU A 1 117 ? 10.454 5.584 -6.988 1.00 83.94 117 GLU A C 1
ATOM 863 O O . GLU A 1 117 ? 11.481 6.000 -6.447 1.00 83.94 117 GLU A O 1
ATOM 868 N N . MET A 1 118 ? 9.574 6.423 -7.541 1.00 80.44 118 MET A N 1
ATOM 869 C CA . MET A 1 118 ? 9.723 7.881 -7.428 1.00 80.44 118 MET A CA 1
ATOM 870 C C . MET A 1 118 ? 9.223 8.422 -6.088 1.00 80.44 118 MET A C 1
ATOM 872 O O . MET A 1 118 ? 9.661 9.490 -5.659 1.00 80.44 118 MET A O 1
ATOM 876 N N . TYR A 1 119 ? 8.305 7.694 -5.454 1.00 87.06 119 TYR A N 1
ATOM 877 C CA . TYR A 1 119 ? 7.588 8.120 -4.258 1.00 87.06 119 TYR A CA 1
ATOM 878 C C . TYR A 1 119 ? 8.472 8.157 -3.003 1.00 87.06 119 TYR A C 1
ATOM 880 O O . TYR A 1 119 ? 8.403 9.110 -2.227 1.00 87.06 119 TYR A O 1
ATOM 888 N N . ALA A 1 120 ? 9.335 7.155 -2.823 1.00 85.94 120 ALA A N 1
ATOM 889 C CA . ALA A 1 120 ? 10.194 7.014 -1.652 1.00 85.94 120 ALA A CA 1
ATOM 890 C C . ALA A 1 120 ? 11.600 6.530 -2.051 1.00 85.94 120 ALA A C 1
ATOM 892 O O . ALA A 1 120 ? 11.738 5.817 -3.046 1.00 85.94 120 ALA A O 1
ATOM 893 N N . PRO A 1 121 ? 12.658 6.893 -1.294 1.00 83.75 121 PRO A N 1
ATOM 894 C CA . PRO A 1 121 ? 13.951 6.226 -1.433 1.00 83.75 121 PRO A CA 1
ATOM 895 C C . PRO A 1 121 ? 13.817 4.739 -1.078 1.00 83.75 121 PRO A C 1
ATOM 897 O O . PRO A 1 121 ? 12.956 4.375 -0.274 1.00 83.75 121 PRO A O 1
ATOM 900 N N . ASN A 1 122 ? 14.691 3.893 -1.627 1.00 84.81 122 ASN A N 1
ATOM 901 C CA . ASN A 1 122 ? 14.614 2.441 -1.442 1.00 84.81 122 ASN A CA 1
ATOM 902 C C . ASN A 1 122 ? 14.618 2.029 0.044 1.00 84.81 122 ASN A C 1
ATOM 904 O O . ASN A 1 122 ? 13.901 1.118 0.449 1.00 84.81 122 ASN A O 1
ATOM 908 N N . GLU A 1 123 ? 15.362 2.744 0.888 1.00 82.94 123 GLU A N 1
ATOM 909 C CA . GLU A 1 123 ? 15.422 2.501 2.332 1.00 82.94 123 GLU A CA 1
ATOM 910 C C . GLU A 1 123 ? 14.113 2.787 3.069 1.00 82.94 123 GLU A C 1
ATOM 912 O O . GLU A 1 123 ? 13.922 2.308 4.184 1.00 82.94 123 GLU A O 1
ATOM 917 N N . GLY A 1 124 ? 13.216 3.565 2.465 1.00 84.06 124 GLY A N 1
ATOM 918 C CA . GLY A 1 124 ? 11.887 3.842 2.997 1.00 84.06 124 GLY A CA 1
ATOM 919 C C . GLY A 1 124 ? 10.826 2.829 2.573 1.00 84.06 124 GLY A C 1
ATOM 920 O O . GLY A 1 124 ? 9.712 2.899 3.083 1.00 84.06 124 GLY A O 1
ATOM 921 N N . LEU A 1 125 ? 11.128 1.894 1.666 1.00 88.06 125 LEU A N 1
ATOM 922 C CA . LEU A 1 125 ? 10.111 0.996 1.108 1.00 88.06 125 LEU A CA 1
ATOM 923 C C . LEU A 1 125 ? 9.538 0.024 2.142 1.00 88.06 125 LEU A C 1
ATOM 925 O O . LEU A 1 125 ? 8.361 -0.305 2.049 1.00 88.06 125 LEU A O 1
ATOM 929 N N . ALA A 1 126 ? 10.317 -0.379 3.151 1.00 86.25 126 ALA A N 1
ATOM 930 C CA . ALA A 1 126 ? 9.835 -1.230 4.247 1.00 86.25 126 ALA A CA 1
ATOM 931 C C . ALA A 1 126 ? 9.011 -0.496 5.310 1.00 86.25 126 ALA A C 1
ATOM 933 O O . ALA A 1 126 ? 8.489 -1.134 6.224 1.00 86.25 126 ALA A O 1
ATOM 934 N N . ILE A 1 127 ? 8.858 0.826 5.207 1.00 88.19 127 ILE A N 1
ATOM 935 C CA . ILE A 1 127 ? 7.989 1.570 6.114 1.00 88.19 127 ILE A CA 1
ATOM 936 C C . ILE A 1 127 ? 6.541 1.122 5.850 1.00 88.19 127 ILE A C 1
ATOM 938 O O . ILE A 1 127 ? 6.065 1.290 4.727 1.00 88.19 127 ILE A O 1
ATOM 942 N N . PRO A 1 128 ? 5.794 0.621 6.855 1.00 90.56 128 PRO A N 1
ATOM 943 C CA . PRO A 1 128 ? 4.431 0.112 6.652 1.00 90.56 128 PRO A CA 1
ATOM 944 C C . PRO A 1 128 ? 3.436 1.137 6.092 1.00 90.56 128 PRO A C 1
ATOM 946 O O . PRO A 1 128 ? 2.435 0.774 5.490 1.00 90.56 128 PRO A O 1
ATOM 949 N N . TYR A 1 129 ? 3.697 2.432 6.272 1.00 92.88 129 TYR A N 1
ATOM 950 C CA . TYR A 1 129 ? 2.874 3.502 5.698 1.00 92.88 129 TYR A CA 1
ATOM 951 C C . TYR A 1 129 ? 3.264 3.877 4.260 1.00 92.88 129 TYR A C 1
ATOM 953 O O . TYR A 1 129 ? 2.556 4.653 3.627 1.00 92.88 129 TYR A O 1
ATOM 961 N N . VAL A 1 130 ? 4.384 3.348 3.759 1.00 93.38 130 VAL A N 1
ATOM 962 C CA . VAL A 1 130 ? 4.823 3.447 2.360 1.00 93.38 130 VAL A CA 1
ATOM 963 C C . VAL A 1 130 ? 4.384 2.197 1.608 1.00 93.38 130 VAL A C 1
ATOM 965 O O . VAL A 1 130 ? 3.671 2.316 0.620 1.00 93.38 130 VAL A O 1
ATOM 968 N N . SER A 1 131 ? 4.731 1.015 2.125 1.00 94.75 131 SER A N 1
ATOM 969 C CA . SER A 1 131 ? 4.267 -0.280 1.614 1.00 94.75 131 SER A CA 1
ATOM 970 C C . SER A 1 131 ? 3.438 -0.985 2.692 1.00 94.75 131 SER A C 1
ATOM 972 O O . SER A 1 131 ? 4.006 -1.695 3.526 1.00 94.75 131 SER A O 1
ATOM 974 N N . PRO A 1 132 ? 2.101 -0.826 2.711 1.00 95.81 132 PRO A N 1
ATOM 975 C CA . PRO A 1 132 ? 1.214 -1.500 3.665 1.00 95.81 132 PRO A CA 1
ATOM 976 C C . PRO A 1 132 ? 1.419 -3.010 3.756 1.00 95.81 132 PRO A C 1
ATOM 978 O O . PRO A 1 132 ? 1.273 -3.591 4.832 1.00 95.81 132 PRO A O 1
ATOM 981 N N . MET A 1 133 ? 1.804 -3.655 2.651 1.00 94.75 133 MET A N 1
ATOM 982 C CA . MET A 1 133 ? 2.142 -5.077 2.631 1.00 94.75 133 MET A CA 1
ATOM 983 C C . MET A 1 133 ? 3.304 -5.423 3.572 1.00 94.75 133 MET A C 1
ATOM 985 O O . MET A 1 133 ? 3.429 -6.561 4.001 1.00 94.75 133 MET A O 1
ATOM 989 N N . LEU A 1 134 ? 4.155 -4.478 3.951 1.00 92.06 134 LEU A N 1
ATOM 990 C CA . LEU A 1 134 ? 5.311 -4.736 4.808 1.00 92.06 134 LEU A CA 1
ATOM 991 C C . LEU A 1 134 ? 5.039 -4.463 6.295 1.00 92.06 134 LEU A C 1
ATOM 993 O O . LEU A 1 134 ? 5.935 -4.593 7.126 1.00 92.06 134 LEU A O 1
ATOM 997 N N . ALA A 1 135 ? 3.788 -4.173 6.667 1.00 90.75 135 ALA A N 1
ATOM 998 C CA . ALA A 1 135 ? 3.370 -4.147 8.065 1.00 90.75 135 ALA A CA 1
ATOM 999 C C . ALA A 1 135 ? 3.555 -5.523 8.733 1.00 90.75 135 ALA A C 1
ATOM 1001 O O . ALA A 1 135 ? 3.126 -6.547 8.192 1.00 90.75 135 ALA A O 1
ATOM 1002 N N . GLU A 1 136 ? 4.114 -5.543 9.949 1.00 87.38 136 GLU A N 1
ATOM 1003 C CA . GLU A 1 136 ? 4.261 -6.763 10.763 1.00 87.38 136 GLU A CA 1
ATOM 1004 C C . GLU A 1 136 ? 2.898 -7.429 11.022 1.00 87.38 136 GLU A C 1
ATOM 1006 O O . GLU A 1 136 ? 2.754 -8.650 10.937 1.00 87.38 136 GLU A O 1
ATOM 1011 N N . SER A 1 137 ? 1.864 -6.612 11.248 1.00 89.75 137 SER A N 1
ATOM 1012 C CA . SER A 1 137 ? 0.489 -7.058 11.454 1.00 89.75 137 SER A CA 1
ATOM 1013 C C . SER A 1 137 ? -0.499 -6.228 10.640 1.00 89.75 137 SER A C 1
ATOM 1015 O O . SER A 1 137 ? -0.422 -4.998 10.617 1.00 89.75 137 SER A O 1
ATOM 1017 N N . LEU A 1 138 ? -1.471 -6.908 10.028 1.00 94.62 138 LEU A N 1
ATOM 1018 C CA . LEU A 1 138 ? -2.653 -6.317 9.383 1.00 94.62 138 LEU A CA 1
ATOM 1019 C C . LEU A 1 138 ? -3.929 -6.508 10.222 1.00 94.62 138 LEU A C 1
ATOM 1021 O O . LEU A 1 138 ? -5.022 -6.142 9.797 1.00 94.62 138 LEU A O 1
ATOM 1025 N N . CYS A 1 139 ? -3.803 -7.060 11.433 1.00 92.19 139 CYS A N 1
ATOM 1026 C CA . CYS A 1 139 ? -4.936 -7.250 12.331 1.00 92.19 139 CYS A CA 1
ATOM 1027 C C . CYS A 1 139 ? -5.550 -5.907 12.747 1.00 92.19 139 CYS A C 1
ATOM 1029 O O . CYS A 1 139 ? -4.875 -4.872 12.777 1.00 92.19 139 CYS A O 1
ATOM 1031 N N . ASN A 1 140 ? -6.821 -5.960 13.150 1.00 94.25 140 ASN A N 1
ATOM 1032 C CA . ASN A 1 140 ? -7.593 -4.830 13.679 1.00 94.25 140 ASN A CA 1
ATOM 1033 C C . ASN A 1 140 ? -7.797 -3.665 12.694 1.00 94.25 140 ASN A C 1
ATOM 1035 O O . ASN A 1 140 ? -8.164 -2.565 13.110 1.00 94.25 140 ASN A O 1
ATOM 1039 N N . LEU A 1 141 ? -7.600 -3.899 11.396 1.00 96.75 141 LEU A N 1
ATOM 1040 C CA . LEU A 1 141 ? -8.151 -3.032 10.359 1.00 96.75 141 LEU A CA 1
ATOM 1041 C C . LEU A 1 141 ? -9.687 -3.175 10.315 1.00 96.75 141 LEU A C 1
ATOM 1043 O O . LEU A 1 141 ? -10.225 -4.209 10.723 1.00 96.75 141 LEU A O 1
ATOM 1047 N N . PRO A 1 142 ? -10.419 -2.141 9.863 1.00 97.69 142 PRO A N 1
ATOM 1048 C CA . PRO A 1 142 ? -11.854 -2.262 9.607 1.00 97.69 142 PRO A CA 1
ATOM 1049 C C . PRO A 1 142 ? -12.126 -3.284 8.484 1.00 97.69 142 PRO A C 1
ATOM 1051 O O . PRO A 1 142 ? -11.190 -3.692 7.794 1.00 97.69 142 PRO A O 1
ATOM 1054 N N . PRO A 1 143 ? -13.392 -3.683 8.254 1.00 98.19 143 PRO A N 1
ATOM 1055 C CA . PRO A 1 143 ? -13.752 -4.510 7.106 1.00 98.19 143 PRO A CA 1
ATOM 1056 C C . PRO A 1 143 ? -13.170 -3.967 5.795 1.00 98.19 143 PRO A C 1
ATOM 1058 O O . PRO A 1 143 ? -13.274 -2.770 5.510 1.00 98.19 143 PRO A O 1
ATOM 1061 N N . LEU A 1 144 ? -12.559 -4.857 5.011 1.00 98.50 144 LEU A N 1
ATOM 1062 C CA . LEU A 1 144 ? -11.898 -4.525 3.753 1.00 98.50 144 LEU A CA 1
ATOM 1063 C C . LEU A 1 144 ? -12.687 -5.094 2.571 1.00 98.50 144 LEU A C 1
ATOM 1065 O O . LEU A 1 144 ? -13.079 -6.260 2.593 1.00 98.50 144 LEU A O 1
ATOM 1069 N N . LEU A 1 145 ? -12.859 -4.291 1.522 1.00 98.50 145 LEU A N 1
ATOM 1070 C CA . LEU A 1 145 ? -13.267 -4.757 0.196 1.00 98.50 145 LEU A CA 1
ATOM 1071 C C . LEU A 1 145 ? -12.154 -4.432 -0.798 1.00 98.50 145 LEU A C 1
ATOM 1073 O O . LEU A 1 145 ? -11.992 -3.275 -1.179 1.00 98.50 145 LEU A O 1
ATOM 1077 N N . LEU A 1 146 ? -11.400 -5.449 -1.209 1.00 98.50 146 LEU A N 1
ATOM 1078 C CA . LEU A 1 146 ? -10.311 -5.317 -2.174 1.00 98.50 146 LEU A CA 1
ATOM 1079 C C . LEU A 1 146 ? -10.749 -5.923 -3.506 1.00 98.50 146 LEU A C 1
ATOM 1081 O O . LEU A 1 146 ? -11.170 -7.078 -3.554 1.00 98.50 146 LEU A O 1
ATOM 1085 N N . VAL A 1 147 ? -10.665 -5.132 -4.569 1.00 98.25 147 VAL A N 1
ATOM 1086 C CA . VAL A 1 147 ? -11.017 -5.526 -5.935 1.00 98.25 147 VAL A CA 1
ATOM 1087 C C . VAL A 1 147 ? -9.746 -5.529 -6.772 1.00 98.25 147 VAL A C 1
ATOM 1089 O O . VAL A 1 147 ? -8.961 -4.595 -6.667 1.00 98.25 147 VAL A O 1
ATOM 1092 N N . ALA A 1 148 ? -9.543 -6.558 -7.590 1.00 96.94 148 ALA A N 1
ATOM 1093 C CA . ALA A 1 148 ? -8.481 -6.612 -8.591 1.00 96.94 148 ALA A CA 1
ATOM 1094 C C . ALA A 1 148 ? -8.972 -7.385 -9.821 1.00 96.94 148 ALA A C 1
ATOM 1096 O O . ALA A 1 148 ? -9.757 -8.330 -9.698 1.00 96.94 148 ALA A O 1
ATOM 1097 N N . GLY A 1 149 ? -8.520 -6.978 -10.999 1.00 96.12 149 GLY A N 1
ATOM 1098 C CA . GLY A 1 149 ? -8.739 -7.658 -12.266 1.00 96.12 149 GLY A CA 1
ATOM 1099 C C . GLY A 1 149 ? -7.852 -8.891 -12.438 1.00 96.12 149 GLY A C 1
ATOM 1100 O O . GLY A 1 149 ? -6.797 -9.032 -11.819 1.00 96.12 149 GLY A O 1
ATOM 1101 N N . GLY A 1 150 ? -8.308 -9.813 -13.290 1.00 95.00 150 GLY A N 1
ATOM 1102 C CA . GLY A 1 150 ? -7.641 -11.099 -13.518 1.00 95.00 150 GLY A CA 1
ATOM 1103 C C . GLY A 1 150 ? -6.280 -10.985 -14.208 1.00 95.00 150 GLY A C 1
ATOM 1104 O O . GLY A 1 150 ? -5.386 -11.764 -13.885 1.00 95.00 150 GLY A O 1
ATOM 1105 N N . ASP A 1 151 ? -6.116 -9.988 -15.078 1.00 94.38 151 ASP A N 1
ATOM 1106 C CA . ASP A 1 151 ? -4.893 -9.742 -15.853 1.00 94.38 151 ASP A CA 1
ATOM 1107 C C . ASP A 1 151 ? -4.168 -8.465 -15.406 1.00 94.38 151 ASP A C 1
ATOM 1109 O O . ASP A 1 151 ? -3.535 -7.792 -16.214 1.00 94.38 151 ASP A O 1
ATOM 1113 N N . GLU A 1 152 ? -4.269 -8.117 -14.121 1.00 95.88 152 GLU A N 1
ATOM 1114 C CA . GLU A 1 152 ? -3.572 -6.961 -13.556 1.00 95.88 152 GLU A CA 1
ATOM 1115 C C . GLU A 1 152 ? -2.231 -7.329 -12.913 1.00 95.88 152 GLU A C 1
ATOM 1117 O O . GLU A 1 152 ? -2.105 -8.328 -12.200 1.00 95.88 152 GLU A O 1
ATOM 1122 N N . ARG A 1 153 ? -1.241 -6.446 -13.061 1.00 94.69 153 ARG A N 1
ATOM 1123 C CA . ARG A 1 153 ? 0.072 -6.535 -12.409 1.00 94.69 153 ARG A CA 1
ATOM 1124 C C . ARG A 1 153 ? -0.054 -6.497 -10.891 1.00 94.69 153 ARG A C 1
ATOM 1126 O O . ARG A 1 153 ? 0.669 -7.217 -10.211 1.00 94.69 153 ARG A O 1
ATOM 1133 N N . LEU A 1 154 ? -1.004 -5.718 -10.371 1.00 95.69 154 LEU A N 1
ATOM 1134 C CA . LEU A 1 154 ? -1.259 -5.538 -8.933 1.00 95.69 154 LEU A CA 1
ATOM 1135 C C . LEU A 1 154 ? -2.184 -6.623 -8.340 1.00 95.69 154 LEU A C 1
ATOM 1137 O O . LEU A 1 154 ? -2.571 -6.561 -7.171 1.00 95.69 154 LEU A O 1
ATOM 1141 N N . ARG A 1 155 ? -2.572 -7.634 -9.130 1.00 96.88 155 ARG A N 1
ATOM 1142 C CA . ARG A 1 155 ? -3.511 -8.681 -8.705 1.00 96.88 155 ARG A CA 1
ATOM 1143 C C . ARG A 1 155 ? -3.006 -9.460 -7.497 1.00 96.88 155 ARG A C 1
ATOM 1145 O O . ARG A 1 155 ? -3.732 -9.615 -6.512 1.00 96.88 155 ARG A O 1
ATOM 1152 N N . ASP A 1 156 ? -1.782 -9.977 -7.572 1.00 96.81 156 ASP A N 1
ATOM 1153 C CA . ASP A 1 156 ? -1.287 -10.906 -6.557 1.00 96.81 156 ASP A CA 1
ATOM 1154 C C . ASP A 1 156 ? -1.075 -10.204 -5.212 1.00 96.81 156 ASP A C 1
ATOM 1156 O O . ASP A 1 156 ? -1.343 -10.795 -4.166 1.00 96.81 156 ASP A O 1
ATOM 1160 N N . GLU A 1 157 ? -0.666 -8.932 -5.210 1.00 95.56 157 GLU A N 1
ATOM 1161 C CA . GLU A 1 157 ? -0.529 -8.165 -3.968 1.00 95.56 157 GLU A CA 1
ATOM 1162 C C . GLU A 1 157 ? -1.885 -7.850 -3.326 1.00 95.56 157 GLU A C 1
ATOM 1164 O O . GLU A 1 157 ? -2.013 -7.980 -2.108 1.00 95.56 157 GLU A O 1
ATOM 1169 N N . ALA A 1 158 ? -2.924 -7.547 -4.113 1.00 97.38 158 ALA A N 1
ATOM 1170 C CA . ALA A 1 158 ? -4.277 -7.355 -3.594 1.00 97.38 158 ALA A CA 1
ATOM 1171 C C . ALA A 1 158 ? -4.828 -8.643 -2.951 1.00 97.38 158 ALA A C 1
ATOM 1173 O O . ALA A 1 158 ? -5.337 -8.616 -1.825 1.00 97.38 158 ALA A O 1
ATOM 1174 N N . ILE A 1 159 ? -4.669 -9.786 -3.631 1.00 97.31 159 ILE A N 1
ATOM 1175 C CA . ILE A 1 159 ? -5.081 -11.109 -3.132 1.00 97.31 159 ILE A CA 1
ATOM 1176 C C . ILE A 1 159 ? -4.300 -11.475 -1.867 1.00 97.31 159 ILE A C 1
ATOM 1178 O O . ILE A 1 159 ? -4.883 -11.884 -0.858 1.00 97.31 159 ILE A O 1
ATOM 1182 N N . TYR A 1 160 ? -2.978 -11.310 -1.891 1.00 96.69 160 TYR A N 1
ATOM 1183 C CA . TYR A 1 160 ? -2.134 -11.652 -0.755 1.00 96.69 160 TYR A CA 1
ATOM 1184 C C . TYR A 1 160 ? -2.428 -10.762 0.458 1.00 96.69 160 TYR A C 1
ATOM 1186 O O . TYR A 1 160 ? -2.485 -11.259 1.584 1.00 96.69 160 TYR A O 1
ATOM 1194 N N . PHE A 1 161 ? -2.709 -9.472 0.250 1.00 97.31 161 PHE A N 1
ATOM 1195 C CA . PHE A 1 161 ? -3.069 -8.550 1.328 1.00 97.31 161 PHE A CA 1
ATOM 1196 C C . PHE A 1 161 ? -4.390 -8.962 1.987 1.00 97.31 161 PHE A C 1
ATOM 1198 O O . PHE A 1 161 ? -4.495 -8.953 3.219 1.00 97.31 161 PHE A O 1
ATOM 1205 N N . ALA A 1 162 ? -5.380 -9.380 1.188 1.00 97.00 162 ALA A N 1
ATOM 1206 C CA . ALA A 1 162 ? -6.648 -9.908 1.689 1.00 97.00 162 ALA A CA 1
ATOM 1207 C C . ALA A 1 162 ? -6.425 -11.146 2.572 1.00 97.00 162 ALA A C 1
ATOM 1209 O O . ALA A 1 162 ? -6.902 -11.194 3.707 1.00 97.00 162 ALA A O 1
ATOM 1210 N N . HIS A 1 163 ? -5.637 -12.112 2.092 1.00 96.25 163 HIS A N 1
ATOM 1211 C CA . HIS A 1 163 ? -5.307 -13.323 2.844 1.00 96.25 163 HIS A CA 1
ATOM 1212 C C . HIS A 1 163 ? -4.547 -13.030 4.139 1.00 96.25 163 HIS A C 1
ATOM 1214 O O . HIS A 1 163 ? -4.884 -13.584 5.183 1.00 96.25 163 HIS A O 1
ATOM 1220 N N . ARG A 1 164 ? -3.565 -12.125 4.112 1.00 95.00 164 ARG A N 1
ATOM 1221 C CA . ARG A 1 164 ? -2.845 -11.696 5.320 1.00 95.00 164 ARG A CA 1
ATOM 1222 C C . ARG A 1 164 ? -3.737 -10.989 6.332 1.00 95.00 164 ARG A C 1
ATOM 1224 O O . ARG A 1 164 ? -3.529 -11.144 7.532 1.00 95.00 164 ARG A O 1
ATOM 1231 N N . SER A 1 165 ? -4.720 -10.229 5.858 1.00 95.00 165 SER A N 1
ATOM 1232 C CA . SER A 1 165 ? -5.681 -9.539 6.720 1.00 95.00 165 SER A CA 1
ATOM 1233 C C . SER A 1 165 ? -6.688 -10.512 7.348 1.00 95.00 165 SER A C 1
ATOM 1235 O O . SER A 1 165 ? -7.035 -10.361 8.516 1.00 95.00 165 SER A O 1
ATOM 1237 N N . ALA A 1 166 ? -7.139 -11.524 6.598 1.00 95.19 166 ALA A N 1
ATOM 1238 C CA . ALA A 1 166 ? -8.149 -12.487 7.043 1.00 95.19 166 ALA A CA 1
ATOM 1239 C C . ALA A 1 166 ? -7.574 -13.670 7.847 1.00 95.19 166 ALA A C 1
ATOM 1241 O O . ALA A 1 166 ? -8.200 -14.144 8.793 1.00 95.19 166 ALA A O 1
ATOM 1242 N N . GLU A 1 167 ? -6.381 -14.150 7.488 1.00 94.38 167 GLU A N 1
ATOM 1243 C CA . GLU A 1 167 ? -5.737 -15.343 8.052 1.00 94.38 167 GLU A CA 1
ATOM 1244 C C . GLU A 1 167 ? -4.278 -15.044 8.494 1.00 94.38 167 GLU A C 1
ATOM 1246 O O . GLU A 1 167 ? -3.333 -15.693 8.026 1.00 94.38 167 GLU A O 1
ATOM 1251 N N . PRO A 1 168 ? -4.047 -14.097 9.427 1.00 90.19 168 PRO A N 1
ATOM 1252 C CA . PRO A 1 168 ? -2.707 -13.591 9.777 1.00 90.19 168 PRO A CA 1
ATOM 1253 C C . PRO A 1 168 ? -1.748 -14.652 10.347 1.00 90.19 168 PRO A C 1
ATOM 1255 O O . PRO A 1 168 ? -0.529 -14.510 10.266 1.00 90.19 168 PRO A O 1
ATOM 1258 N N . ASN A 1 169 ? -2.275 -15.750 10.899 1.00 90.12 169 ASN A N 1
ATOM 1259 C CA . ASN A 1 169 ? -1.459 -16.864 11.397 1.00 90.12 169 ASN A CA 1
ATOM 1260 C C . ASN A 1 169 ? -0.900 -17.749 10.271 1.00 90.12 169 ASN A C 1
ATOM 1262 O O . ASN A 1 169 ? 0.139 -18.388 10.451 1.00 90.12 169 ASN A O 1
ATOM 1266 N N . LYS A 1 1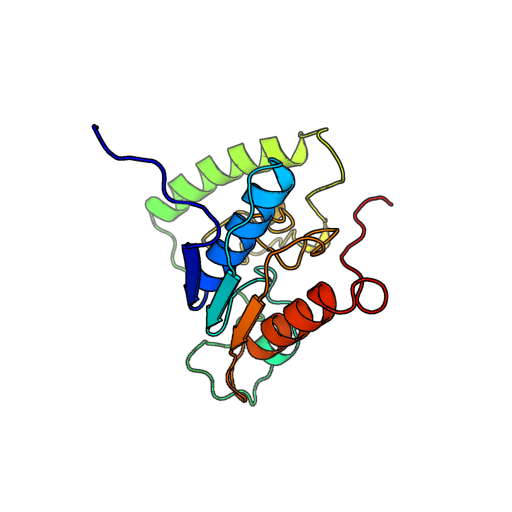70 ? -1.597 -17.802 9.130 1.00 93.00 170 LYS A N 1
ATOM 1267 C CA . LYS A 1 170 ? -1.249 -18.618 7.961 1.00 93.00 170 LYS A CA 1
ATOM 1268 C C . LYS A 1 170 ? -0.384 -17.835 6.978 1.00 93.00 170 LYS A C 1
ATOM 1270 O O . LYS A 1 170 ? 0.592 -18.377 6.471 1.00 93.00 170 LYS A O 1
ATOM 1275 N N . TYR A 1 171 ? -0.708 -16.562 6.762 1.00 90.38 171 TYR A N 1
ATOM 1276 C CA . TYR A 1 171 ? 0.032 -15.671 5.871 1.00 90.38 171 TYR A CA 1
ATOM 1277 C C . TYR A 1 171 ? 0.738 -14.599 6.699 1.00 90.38 171 TYR A C 1
ATOM 1279 O O . TYR A 1 171 ? 0.173 -13.562 7.056 1.00 90.38 171 TYR A O 1
ATOM 1287 N N . LYS A 1 172 ? 1.988 -14.887 7.059 1.00 83.44 172 LYS A N 1
ATOM 1288 C CA . LYS A 1 172 ? 2.776 -14.026 7.940 1.00 83.44 172 LYS A CA 1
ATOM 1289 C C . LYS A 1 172 ? 3.383 -12.856 7.172 1.00 83.44 172 LYS A C 1
ATOM 1291 O O . LYS A 1 172 ? 3.695 -12.958 5.988 1.00 83.44 172 LYS A O 1
ATOM 1296 N N . GLY A 1 173 ? 3.528 -11.740 7.877 1.00 76.50 173 GLY A N 1
ATOM 1297 C CA . GLY A 1 173 ? 4.290 -10.599 7.391 1.00 76.50 173 GLY A CA 1
ATOM 1298 C C . GLY A 1 173 ? 5.792 -10.816 7.454 1.00 76.50 173 GLY A C 1
ATOM 1299 O O . GLY A 1 173 ? 6.253 -11.827 7.994 1.00 76.50 173 GLY A O 1
ATOM 1300 N N . PRO A 1 174 ? 6.557 -9.847 6.937 1.00 77.56 174 PRO A N 1
ATOM 1301 C CA . PRO A 1 174 ? 7.983 -9.809 7.193 1.00 77.56 174 PRO A CA 1
ATOM 1302 C C . PRO A 1 174 ? 8.243 -9.718 8.703 1.00 77.56 174 PRO A C 1
ATOM 1304 O O . PRO A 1 174 ? 7.542 -9.015 9.432 1.00 77.56 174 PRO A O 1
ATOM 1307 N N . SER A 1 175 ? 9.264 -10.437 9.167 1.00 70.56 175 SER A N 1
ATOM 1308 C CA . SER A 1 175 ? 9.823 -10.261 10.505 1.00 70.56 175 SER A CA 1
ATOM 1309 C C . SER A 1 175 ? 11.178 -9.592 10.350 1.00 70.56 175 SER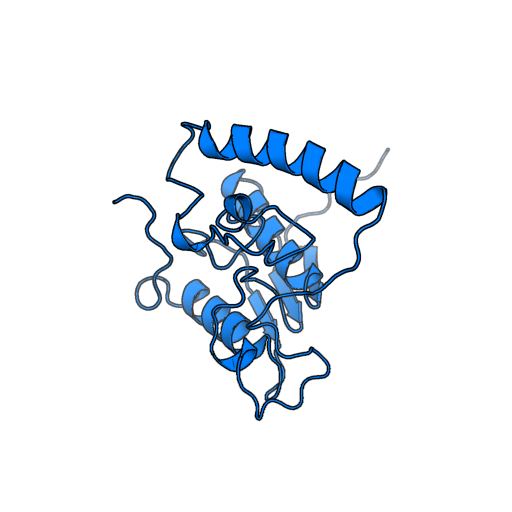 A C 1
ATOM 1311 O O . SER A 1 175 ? 12.111 -10.186 9.816 1.00 70.56 175 SER A O 1
ATOM 1313 N N . TYR A 1 176 ? 11.266 -8.337 10.779 1.00 63.16 176 TYR A N 1
ATOM 1314 C CA . TYR A 1 176 ? 12.507 -7.563 10.720 1.00 63.16 176 TYR A CA 1
ATOM 1315 C C . TYR A 1 176 ? 13.307 -7.612 12.030 1.00 63.16 176 TYR A C 1
ATOM 1317 O O . TYR A 1 176 ? 14.336 -6.951 12.157 1.00 63.16 176 TYR A O 1
ATOM 1325 N N . ASN A 1 177 ? 12.831 -8.400 12.997 1.00 53.19 177 ASN A N 1
ATOM 1326 C CA . ASN A 1 177 ? 13.517 -8.696 14.247 1.00 53.19 177 ASN A CA 1
ATOM 1327 C C . ASN A 1 177 ? 14.254 -10.033 14.086 1.00 53.19 177 ASN A C 1
ATOM 1329 O O . ASN A 1 177 ? 13.726 -11.081 14.457 1.00 53.19 177 ASN A O 1
ATOM 1333 N N . ALA A 1 178 ? 15.445 -9.988 13.493 1.00 45.53 178 ALA A N 1
ATOM 1334 C CA . ALA A 1 178 ? 16.420 -11.075 13.520 1.00 45.53 178 ALA A CA 1
ATOM 1335 C C . ALA A 1 178 ? 17.739 -10.539 14.080 1.00 45.53 178 ALA A C 1
ATOM 1337 O O . ALA A 1 178 ? 18.140 -9.431 13.652 1.00 45.53 178 ALA A O 1
#

Radius of gyration: 17.38 Å; chains: 1; bounding box: 44×45×39 Å